Protein AF-A0A840S004-F1 (afdb_monomer)

Secondary structure (DSSP, 8-state):
-----------------------------EEEEEEEEEEEEEETTEEEEEEEEEEEEEETTEEEEEEEEEEEEETTEEEEEEE-GGG-EEEEEEEETTEEEEEEEETTHHHHHHHTT-TT--S-S--EEEEEEETTEEEEEEE-GGGBSSSSSPPPEEEETTT--EEE--

Sequence (170 aa):
MRRHFFLRHFAATITLFFSAALLHPVNAQELQTKFGCNTTRTENGEKVIYADDGEIHLNGNKIDTFRWESDQYRTLHGFDCSVDESDEPVAEVTESGTTPGWRVTLKNAAAARDRRGFDFYNHGKNCSIRLQREGDTLSIKPTCPALCGSRVNFTELSVNLKTGVCQHEE

Solvent-accessible surface area (backbone atoms only — not comparable to full-atom values): 9630 Å² total; per-residue (Å²): 134,90,78,89,85,88,82,84,84,80,86,82,84,82,83,82,82,78,80,80,75,82,78,71,79,78,78,65,57,70,43,72,44,52,39,55,36,71,51,77,48,76,56,98,88,37,65,34,36,40,39,38,41,36,38,42,29,33,54,40,48,44,73,80,40,51,37,38,41,34,39,42,39,43,93,90,50,74,37,47,23,53,50,39,70,89,42,41,66,42,45,40,66,36,80,63,81,93,41,55,30,35,40,36,31,41,79,44,30,60,61,32,17,52,76,71,67,36,75,90,52,91,58,52,57,49,43,38,36,36,38,42,40,57,91,56,35,35,39,39,48,55,51,28,16,23,48,16,57,84,35,66,48,53,74,41,33,37,31,32,57,86,76,21,51,45,47,76,60,134

Organism: NCBI:txid728004

Mean predicted aligned error: 10.3 Å

pLDDT: mean 83.85, std 17.5, range [40.12, 98.25]

Structure (mmCIF, N/CA/C/O backbone):
data_AF-A0A840S004-F1
#
_entry.id   AF-A0A840S004-F1
#
loop_
_atom_site.group_PDB
_atom_site.id
_atom_site.type_symbol
_atom_site.label_atom_id
_atom_site.label_alt_id
_atom_site.label_comp_id
_atom_site.label_asym_id
_atom_site.label_entity_id
_atom_site.label_seq_id
_atom_site.pdbx_PDB_ins_code
_atom_site.Cartn_x
_atom_site.Cartn_y
_atom_site.Cartn_z
_atom_site.occupancy
_atom_site.B_iso_or_equiv
_atom_site.auth_seq_id
_atom_site.auth_comp_id
_atom_site.auth_asym_id
_atom_site.auth_atom_id
_atom_site.pdbx_PDB_model_num
ATOM 1 N N . MET A 1 1 ? -15.451 -31.903 92.503 1.00 40.12 1 MET A N 1
ATOM 2 C CA . MET A 1 1 ? -14.320 -31.555 91.612 1.00 40.12 1 MET A CA 1
ATOM 3 C C . MET A 1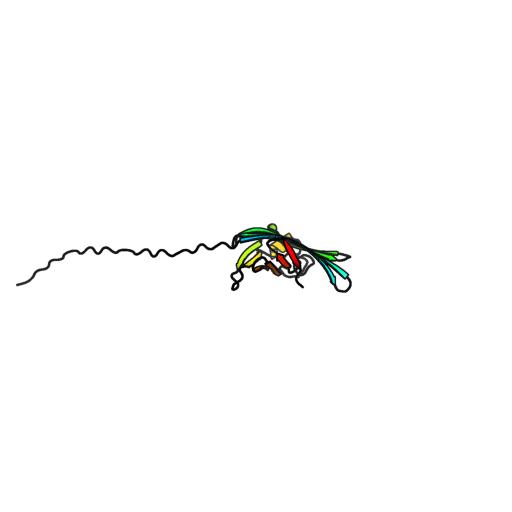 1 ? -14.799 -31.563 90.166 1.00 40.12 1 MET A C 1
ATOM 5 O O . MET A 1 1 ? -15.325 -32.587 89.771 1.00 40.12 1 MET A O 1
ATOM 9 N N . ARG A 1 2 ? -14.528 -30.471 89.421 1.00 41.81 2 ARG A N 1
ATOM 10 C CA . ARG A 1 2 ? -14.491 -30.340 87.938 1.00 41.81 2 ARG A CA 1
ATOM 11 C C . ARG A 1 2 ? -15.807 -30.544 87.167 1.00 41.81 2 ARG A C 1
ATOM 13 O O . ARG A 1 2 ? -16.525 -31.487 87.425 1.00 41.81 2 ARG A O 1
ATOM 20 N N . ARG A 1 3 ? -16.133 -29.804 86.108 1.00 41.56 3 ARG A N 1
ATOM 21 C CA . ARG A 1 3 ? -15.814 -28.471 85.549 1.00 41.56 3 ARG A CA 1
ATOM 22 C C . ARG A 1 3 ? -16.778 -28.360 84.347 1.00 41.56 3 ARG A C 1
ATOM 24 O O . ARG A 1 3 ? -17.030 -29.361 83.686 1.00 41.56 3 ARG A O 1
ATOM 31 N N . HIS A 1 4 ? -17.307 -27.166 84.099 1.00 45.78 4 HIS A N 1
ATOM 32 C CA . HIS A 1 4 ? -18.113 -26.794 82.928 1.00 45.78 4 HIS A CA 1
ATOM 33 C C . HIS A 1 4 ? -17.466 -27.182 81.590 1.00 45.78 4 HIS A C 1
ATOM 35 O O . HIS A 1 4 ? -16.243 -27.216 81.542 1.00 45.78 4 HIS A O 1
ATOM 41 N N . PHE A 1 5 ? -18.248 -27.298 80.506 1.00 41.00 5 PHE A N 1
ATOM 42 C CA . PHE A 1 5 ? -17.923 -26.618 79.238 1.00 41.00 5 PHE A CA 1
ATOM 43 C C . PHE A 1 5 ? -19.154 -26.503 78.313 1.00 41.00 5 PHE A C 1
ATOM 45 O O . PHE A 1 5 ? -19.672 -27.488 77.798 1.00 41.00 5 PHE A O 1
ATOM 52 N N . PHE A 1 6 ? -19.618 -25.263 78.135 1.00 48.97 6 PHE A N 1
ATOM 53 C CA . PHE A 1 6 ? -20.481 -24.804 77.043 1.00 48.97 6 PHE A CA 1
ATOM 54 C C . PHE A 1 6 ? -19.681 -24.806 75.735 1.00 48.97 6 PHE A C 1
ATOM 56 O O . PHE A 1 6 ? -18.538 -24.358 75.757 1.00 48.97 6 PHE A O 1
ATOM 63 N N . LEU A 1 7 ? -20.287 -25.145 74.593 1.00 44.12 7 LEU A N 1
ATOM 64 C CA . LEU A 1 7 ? -19.775 -24.702 73.290 1.00 44.12 7 LEU A CA 1
ATOM 65 C C . LEU A 1 7 ? -20.930 -24.227 72.388 1.00 44.12 7 LEU A C 1
ATOM 67 O O . LEU A 1 7 ? -21.673 -25.012 71.802 1.00 44.12 7 LEU A O 1
ATOM 71 N N . ARG A 1 8 ? -21.083 -22.899 72.322 1.00 47.09 8 ARG A N 1
ATOM 72 C CA . ARG A 1 8 ? -21.905 -22.167 71.347 1.00 47.09 8 ARG A CA 1
ATOM 73 C C . ARG A 1 8 ? -21.211 -22.224 69.984 1.00 47.09 8 ARG A C 1
ATOM 75 O O . ARG A 1 8 ? -20.052 -21.835 69.884 1.00 47.09 8 ARG A O 1
ATOM 82 N N . HIS A 1 9 ? -21.927 -22.649 68.949 1.00 40.62 9 HIS A N 1
ATOM 83 C CA . HIS A 1 9 ? -21.470 -22.546 67.565 1.00 40.62 9 HIS A CA 1
ATOM 84 C C . HIS A 1 9 ? -21.762 -21.133 67.040 1.00 40.62 9 HIS A C 1
ATOM 86 O O . HIS A 1 9 ? -22.921 -20.751 66.890 1.00 40.62 9 HIS A O 1
ATOM 92 N N . PHE A 1 10 ? -20.709 -20.355 66.791 1.00 46.81 10 PHE A N 1
ATOM 93 C CA . PHE A 1 10 ? -20.774 -19.114 66.022 1.00 46.81 10 PHE A CA 1
ATOM 94 C C . PHE A 1 10 ? -20.673 -19.464 64.533 1.00 46.81 10 PHE A C 1
ATOM 96 O O . PHE A 1 10 ? -19.636 -19.942 64.080 1.00 46.81 10 PHE A O 1
ATOM 103 N N . ALA A 1 11 ? -21.745 -19.231 63.776 1.00 47.56 11 ALA A N 1
ATOM 104 C CA . ALA A 1 11 ? -21.702 -19.235 62.320 1.00 47.56 11 ALA A CA 1
ATOM 105 C C . ALA A 1 11 ? -21.156 -17.876 61.854 1.00 47.56 11 ALA A C 1
ATOM 107 O O . ALA A 1 11 ? -21.790 -16.843 62.066 1.00 47.56 11 ALA A O 1
ATOM 108 N N . ALA A 1 12 ? -19.955 -17.875 61.278 1.00 50.09 12 ALA A N 1
ATOM 109 C CA . ALA A 1 12 ? -19.333 -16.695 60.692 1.00 50.09 12 ALA A CA 1
ATOM 110 C C . ALA A 1 12 ? -19.753 -16.574 59.220 1.00 50.09 12 ALA A C 1
ATOM 112 O O . ALA A 1 12 ? -19.394 -17.402 58.385 1.00 50.09 12 ALA A O 1
ATOM 113 N N . THR A 1 13 ? -20.532 -15.541 58.917 1.00 50.38 13 THR A N 1
ATOM 114 C CA . THR A 1 13 ? -20.954 -15.170 57.564 1.00 50.38 13 THR A CA 1
ATOM 115 C C . THR A 1 13 ? -19.791 -14.467 56.858 1.00 50.38 13 THR A C 1
ATOM 117 O O . THR A 1 13 ? -19.390 -13.377 57.262 1.00 50.38 13 THR A O 1
ATOM 120 N N . ILE A 1 14 ? -19.218 -15.095 55.828 1.00 57.19 14 ILE A N 1
ATOM 121 C CA . ILE A 1 14 ? -18.151 -14.520 54.997 1.00 57.19 14 ILE A CA 1
ATOM 122 C C . ILE A 1 14 ? -18.801 -13.722 53.862 1.00 57.19 14 ILE A C 1
ATOM 124 O O . ILE A 1 14 ? -19.401 -14.293 52.953 1.00 57.19 14 ILE A O 1
ATOM 128 N N . THR A 1 15 ? -18.686 -12.397 53.920 1.00 50.59 15 THR A N 1
ATOM 129 C CA . THR A 1 15 ? -19.146 -11.478 52.872 1.00 50.59 15 THR A CA 1
ATOM 130 C C . THR A 1 15 ? -18.055 -11.338 51.806 1.00 50.59 15 THR A C 1
ATOM 132 O O . THR A 1 15 ? -17.020 -10.718 52.042 1.00 50.59 15 THR A O 1
ATOM 135 N N . LEU A 1 16 ? -18.273 -11.933 50.631 1.00 52.84 16 LEU A N 1
ATOM 136 C CA . LEU A 1 16 ? -17.421 -11.780 49.448 1.00 52.84 16 LEU A CA 1
ATOM 137 C C . LEU A 1 16 ? -17.659 -10.402 48.809 1.00 52.84 16 LEU A C 1
ATOM 139 O O . LEU A 1 16 ? -18.699 -10.163 48.199 1.00 52.84 16 LEU A O 1
ATOM 143 N N . PHE A 1 17 ? -16.684 -9.501 48.938 1.00 48.72 17 PHE A N 1
ATOM 144 C CA . PHE A 1 17 ? -16.606 -8.279 48.138 1.00 48.72 17 PHE A CA 1
ATOM 145 C C . PHE A 1 17 ? -16.216 -8.650 46.699 1.00 48.72 17 PHE A C 1
ATOM 147 O O . PHE A 1 17 ? -15.069 -8.996 46.425 1.00 48.72 17 PHE A O 1
ATOM 154 N N . PHE A 1 18 ? -17.179 -8.589 45.777 1.00 50.94 18 PHE A N 1
ATOM 155 C CA . PHE A 1 18 ? -16.919 -8.632 44.339 1.00 50.94 18 PHE A CA 1
ATOM 156 C C . PHE A 1 18 ? -16.319 -7.287 43.907 1.00 50.94 18 PHE A C 1
ATOM 158 O O . PHE A 1 18 ? -17.028 -6.290 43.772 1.00 50.94 18 PHE A O 1
ATOM 165 N N . SER A 1 19 ? -15.004 -7.253 43.699 1.00 50.06 19 SER A N 1
ATOM 166 C CA . SER A 1 19 ? -14.330 -6.145 43.025 1.00 50.06 19 SER A CA 1
ATOM 167 C C . SER A 1 19 ? -14.767 -6.122 41.559 1.00 50.06 19 SER A C 1
ATOM 169 O O . SER A 1 19 ? -14.323 -6.944 40.759 1.00 50.06 19 SER A O 1
ATOM 171 N N . ALA A 1 20 ? -15.658 -5.195 41.209 1.00 53.78 20 ALA A N 1
ATOM 172 C CA . ALA A 1 20 ? -16.000 -4.893 39.827 1.00 53.78 20 ALA A CA 1
ATOM 173 C C . ALA A 1 20 ? -14.769 -4.283 39.138 1.00 53.78 20 ALA A C 1
ATOM 175 O O . ALA A 1 20 ? -14.480 -3.096 39.280 1.00 53.78 20 ALA A O 1
ATOM 176 N N . ALA A 1 21 ? -14.006 -5.114 38.429 1.00 54.28 21 ALA A N 1
ATOM 177 C CA . ALA A 1 21 ? -12.979 -4.640 37.519 1.00 54.28 21 ALA A CA 1
ATOM 178 C C . ALA A 1 21 ? -13.669 -3.858 36.392 1.00 54.28 21 ALA A C 1
ATOM 180 O O . ALA A 1 21 ? -14.440 -4.420 35.615 1.00 54.28 21 ALA A O 1
ATOM 181 N N . LEU A 1 22 ? -13.412 -2.551 36.335 1.00 54.00 22 LEU A N 1
ATOM 182 C CA . LEU A 1 22 ? -13.785 -1.688 35.219 1.00 54.00 22 LEU A CA 1
ATOM 183 C C . LEU A 1 22 ? -13.038 -2.172 33.967 1.00 54.00 22 LEU A C 1
ATOM 185 O O . LEU A 1 22 ? -11.885 -1.811 33.731 1.00 54.00 22 LEU A O 1
ATOM 189 N N . LEU A 1 23 ? -13.692 -3.027 33.182 1.00 48.66 23 LEU A N 1
ATOM 190 C CA . LEU A 1 23 ? -13.312 -3.309 31.803 1.00 48.66 23 LEU A CA 1
ATOM 191 C C . LEU A 1 23 ? -13.533 -2.016 31.017 1.00 48.66 23 LEU A C 1
ATOM 193 O O . LEU A 1 23 ? -14.665 -1.664 30.686 1.00 48.66 23 LEU A O 1
ATOM 197 N N . HIS A 1 24 ? -12.456 -1.274 30.773 1.00 48.75 24 HIS A N 1
ATOM 198 C CA . HIS A 1 24 ? -12.496 -0.170 29.825 1.00 48.75 24 HIS A CA 1
ATOM 199 C C . HIS A 1 24 ? -12.871 -0.753 28.456 1.00 48.75 24 HIS A C 1
ATOM 201 O O . HIS A 1 24 ? -12.272 -1.757 28.055 1.00 48.75 24 HIS A O 1
ATOM 207 N N . PRO A 1 25 ? -13.848 -0.179 27.735 1.00 47.97 25 PRO A N 1
ATOM 208 C CA . PRO A 1 25 ? -14.092 -0.583 26.364 1.00 47.97 25 PRO A CA 1
ATOM 209 C C . PRO A 1 25 ? -12.816 -0.292 25.575 1.00 47.97 25 PRO A C 1
ATOM 211 O O . PRO A 1 25 ? -12.380 0.856 25.484 1.00 47.97 25 PRO A O 1
ATOM 214 N N . VAL A 1 26 ? -12.198 -1.340 25.030 1.00 55.31 26 VAL A N 1
ATOM 215 C CA . VAL A 1 26 ? -11.229 -1.192 23.947 1.00 55.31 26 VAL A CA 1
ATOM 216 C C . VAL A 1 26 ? -12.007 -0.528 22.819 1.00 55.31 26 VAL A C 1
ATOM 218 O O . VAL A 1 26 ? -12.826 -1.175 22.169 1.00 55.31 26 VAL A O 1
ATOM 221 N N . ASN A 1 27 ? -11.828 0.783 22.642 1.00 55.34 27 ASN A N 1
ATOM 222 C CA . ASN A 1 27 ? -12.260 1.451 21.424 1.00 55.34 27 ASN A CA 1
ATOM 223 C C . ASN A 1 27 ? -11.473 0.781 20.303 1.00 55.34 27 ASN A C 1
ATOM 225 O O . ASN A 1 27 ? -10.271 1.009 20.167 1.00 55.34 27 ASN A O 1
ATOM 229 N N . ALA A 1 28 ? -12.128 -0.124 19.579 1.00 62.91 28 ALA A N 1
ATOM 230 C CA . ALA A 1 28 ? -11.523 -0.785 18.445 1.00 62.91 28 ALA A CA 1
ATOM 231 C C . ALA A 1 28 ? -11.123 0.308 17.457 1.00 62.91 28 ALA A C 1
ATOM 233 O O . ALA A 1 28 ? -11.955 1.080 16.983 1.00 62.91 28 ALA A O 1
ATOM 234 N N . GLN A 1 29 ? -9.820 0.434 17.234 1.00 83.88 29 GLN A N 1
ATOM 235 C CA . GLN A 1 29 ? -9.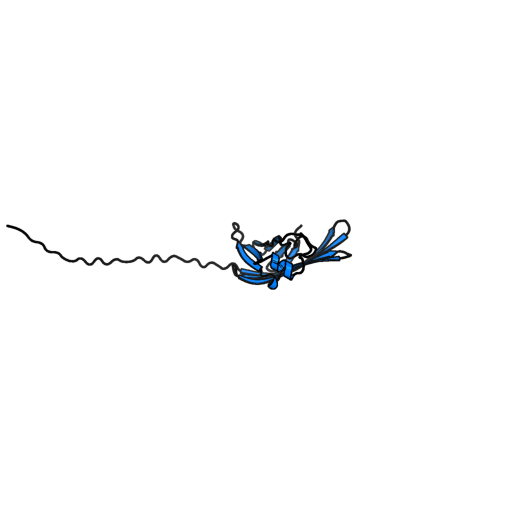283 1.424 16.326 1.00 83.88 29 GLN A CA 1
ATOM 236 C C . GLN A 1 29 ? -9.795 1.104 14.918 1.00 83.88 29 GLN A C 1
ATOM 238 O O . GLN A 1 29 ? -9.516 0.027 14.395 1.00 83.88 29 GLN A O 1
ATOM 243 N N . GLU A 1 30 ? -10.543 2.020 14.311 1.00 92.12 30 GLU A N 1
ATOM 244 C CA . GLU A 1 30 ? -11.104 1.842 12.969 1.00 92.12 30 GLU A CA 1
ATOM 245 C C . GLU A 1 30 ? -10.312 2.651 11.936 1.00 92.12 30 GLU A C 1
ATOM 247 O O . GLU A 1 30 ? -9.930 3.800 12.186 1.00 92.12 30 GLU A O 1
ATOM 252 N N . LEU A 1 31 ? -10.062 2.072 10.764 1.00 94.50 31 LEU A N 1
ATOM 253 C CA . LEU A 1 31 ? -9.561 2.758 9.577 1.00 94.50 31 LEU A CA 1
ATOM 254 C C . LEU A 1 31 ? -10.460 2.481 8.401 1.00 94.50 31 LEU A C 1
ATOM 256 O O . LEU A 1 31 ? -10.617 1.338 8.012 1.00 94.50 31 LEU A O 1
ATOM 260 N N . GLN A 1 32 ? -10.965 3.553 7.807 1.00 95.38 32 GLN A N 1
ATOM 261 C CA . GLN A 1 32 ? -11.668 3.507 6.547 1.00 95.38 32 GLN A CA 1
ATOM 262 C C . GLN A 1 32 ? -11.063 4.563 5.627 1.00 95.38 32 GLN A C 1
ATOM 264 O O . GLN A 1 32 ? -11.051 5.746 5.970 1.00 95.38 32 GLN A O 1
ATOM 269 N N . THR A 1 33 ? -10.510 4.154 4.489 1.00 95.94 33 THR A N 1
ATOM 270 C CA . THR A 1 33 ? -10.019 5.097 3.486 1.00 95.94 33 THR A CA 1
ATOM 271 C C . THR A 1 33 ? -10.050 4.503 2.090 1.00 95.94 33 THR A C 1
ATOM 273 O O . THR A 1 33 ? -9.843 3.305 1.902 1.00 95.94 33 THR A O 1
ATOM 276 N N . LYS A 1 34 ? -10.279 5.381 1.118 1.00 97.38 34 LYS A N 1
ATOM 277 C CA . LYS A 1 34 ? -10.080 5.134 -0.300 1.00 97.38 34 LYS A CA 1
ATOM 278 C C . LYS A 1 34 ? -9.231 6.270 -0.850 1.00 97.38 34 LYS A C 1
ATOM 280 O O . LYS A 1 34 ? -9.513 7.432 -0.553 1.00 97.38 34 LYS A O 1
ATOM 285 N N . PHE A 1 35 ? -8.208 5.936 -1.620 1.00 96.50 35 PHE A N 1
ATOM 286 C CA . PHE A 1 35 ? -7.257 6.902 -2.149 1.00 96.50 35 PHE A CA 1
ATOM 287 C C . PHE A 1 35 ? -6.891 6.583 -3.590 1.00 96.50 35 PHE A C 1
ATOM 289 O O . PHE A 1 35 ? -6.996 5.439 -4.027 1.00 96.50 35 PHE A O 1
ATOM 296 N N . GLY A 1 36 ? -6.479 7.629 -4.296 1.00 94.56 36 GLY A N 1
ATOM 297 C CA . GLY A 1 36 ? -6.000 7.571 -5.666 1.00 94.56 36 GLY A CA 1
ATOM 298 C C . GLY A 1 36 ? -5.133 8.792 -5.937 1.00 94.56 36 GLY A C 1
ATOM 299 O O . GLY A 1 36 ? -5.598 9.927 -5.795 1.00 94.56 36 GLY A O 1
ATOM 300 N N . CYS A 1 37 ? -3.869 8.592 -6.288 1.00 93.94 37 CYS A N 1
ATOM 301 C CA . CYS A 1 37 ? -2.983 9.675 -6.697 1.00 93.94 37 CYS A CA 1
ATOM 302 C C . CYS A 1 37 ? -2.012 9.213 -7.765 1.00 93.94 37 CYS A C 1
ATOM 304 O O . CYS A 1 37 ? -1.599 8.060 -7.836 1.00 93.94 37 CYS A O 1
ATOM 306 N N . ASN A 1 38 ? -1.601 10.170 -8.584 1.00 94.56 38 ASN A N 1
ATOM 307 C CA . ASN A 1 38 ? -0.477 9.996 -9.472 1.00 94.56 38 ASN A CA 1
ATOM 308 C C . ASN A 1 38 ? 0.486 11.168 -9.327 1.00 94.56 38 ASN A C 1
ATOM 310 O O . ASN A 1 38 ? 0.099 12.285 -8.981 1.00 94.56 38 ASN A O 1
ATOM 314 N N . THR A 1 39 ? 1.754 10.902 -9.604 1.00 94.50 39 THR A N 1
ATOM 315 C CA . THR A 1 39 ? 2.758 11.941 -9.775 1.00 94.50 39 THR A CA 1
ATOM 316 C C . THR A 1 39 ? 3.651 11.594 -10.948 1.00 94.50 39 THR A C 1
ATOM 318 O O . THR A 1 39 ? 3.837 10.434 -11.308 1.00 94.50 39 THR A O 1
ATOM 321 N N . THR A 1 40 ? 4.200 12.619 -11.582 1.00 94.06 40 THR A N 1
ATOM 322 C CA . THR A 1 40 ? 5.172 12.466 -12.658 1.00 94.06 40 THR A CA 1
ATOM 323 C C . THR A 1 40 ? 6.496 13.041 -12.189 1.00 94.06 40 THR A C 1
ATOM 325 O O . THR A 1 40 ? 6.554 14.199 -11.780 1.00 94.06 40 THR A O 1
ATOM 328 N N . ARG A 1 41 ? 7.566 12.256 -12.303 1.00 91.38 41 ARG A N 1
ATOM 329 C CA . ARG A 1 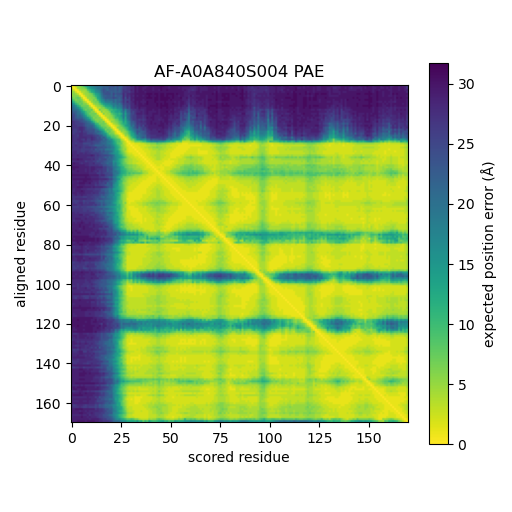41 ? 8.936 12.649 -11.963 1.00 91.38 41 ARG A CA 1
ATOM 330 C C . ARG A 1 41 ? 9.858 12.429 -13.162 1.00 91.38 41 ARG A C 1
ATOM 332 O O . ARG A 1 41 ? 9.535 11.668 -14.072 1.00 91.38 41 ARG A O 1
ATOM 339 N N . THR A 1 42 ? 11.006 13.098 -13.166 1.00 91.81 42 THR A N 1
ATOM 340 C CA . THR A 1 42 ? 12.087 12.809 -14.115 1.00 91.81 42 THR A CA 1
ATOM 341 C C . THR A 1 42 ? 13.198 12.089 -13.369 1.00 91.81 42 THR A C 1
ATOM 343 O O . THR A 1 42 ? 13.820 12.675 -12.488 1.00 91.81 42 THR A O 1
ATOM 346 N N . GLU A 1 43 ? 13.473 10.841 -13.733 1.00 89.50 43 GLU A N 1
ATOM 347 C CA . GLU A 1 43 ? 14.507 10.011 -13.112 1.00 89.50 43 GLU A CA 1
ATOM 348 C C . GLU A 1 43 ? 15.488 9.536 -14.170 1.00 89.50 43 GLU A C 1
ATOM 350 O O . GLU A 1 43 ? 15.089 8.935 -15.166 1.00 89.50 43 GLU A O 1
ATOM 355 N N . ASN A 1 44 ? 16.780 9.799 -13.968 1.00 88.75 44 ASN A N 1
ATOM 356 C CA . ASN A 1 44 ? 17.833 9.448 -14.928 1.00 88.75 44 ASN A CA 1
ATOM 357 C C . ASN A 1 44 ? 17.547 9.955 -16.359 1.00 88.75 44 ASN A C 1
ATOM 359 O O . ASN A 1 44 ? 17.897 9.305 -17.340 1.00 88.75 44 ASN A O 1
ATOM 363 N N . GLY A 1 45 ? 16.895 11.117 -16.477 1.00 90.31 45 GLY A N 1
ATOM 364 C CA . GLY A 1 45 ? 16.513 11.712 -17.761 1.00 90.31 45 GLY A CA 1
ATOM 365 C C . GLY A 1 45 ? 15.249 11.123 -18.399 1.00 90.31 45 GLY A C 1
ATOM 366 O O . GLY A 1 45 ? 14.866 11.567 -19.478 1.00 90.31 45 GLY A O 1
ATOM 367 N N . GLU A 1 46 ? 14.580 10.170 -17.748 1.00 90.19 46 GLU A N 1
ATOM 368 C CA . GLU A 1 46 ? 13.326 9.577 -18.212 1.00 90.19 46 GLU A CA 1
ATOM 369 C C . GLU A 1 46 ? 12.128 10.096 -17.409 1.00 90.19 46 GLU A C 1
ATOM 371 O O . GLU A 1 46 ? 12.201 10.252 -16.191 1.00 90.19 46 GLU A O 1
ATOM 376 N N . LYS A 1 47 ? 10.997 10.325 -18.085 1.00 93.19 47 LYS A N 1
ATOM 377 C CA . LYS A 1 47 ? 9.716 10.596 -17.429 1.00 93.19 47 LYS A CA 1
ATOM 378 C C . LYS A 1 47 ? 9.174 9.309 -16.798 1.00 93.19 47 LYS A C 1
ATOM 380 O O . LYS A 1 47 ? 8.914 8.338 -17.504 1.00 93.19 47 LYS A O 1
ATOM 385 N N . VAL A 1 48 ? 8.951 9.340 -15.492 1.00 92.50 48 VAL A N 1
ATOM 386 C CA . VAL A 1 48 ? 8.384 8.249 -14.698 1.00 92.50 48 VAL A CA 1
ATOM 387 C C . VAL A 1 48 ? 7.054 8.706 -14.126 1.00 92.50 48 VAL A C 1
ATOM 389 O O . VAL A 1 48 ? 6.972 9.782 -13.536 1.00 92.50 48 VAL A O 1
ATOM 392 N N . ILE A 1 49 ? 6.010 7.906 -14.305 1.00 93.19 49 ILE A N 1
ATOM 393 C CA . ILE A 1 49 ? 4.697 8.154 -13.712 1.00 93.19 49 ILE A CA 1
ATOM 394 C C . ILE A 1 49 ? 4.495 7.127 -12.608 1.00 93.19 49 ILE A C 1
ATOM 396 O O . ILE A 1 49 ? 4.558 5.931 -12.869 1.00 93.19 49 ILE A O 1
ATOM 400 N N . TYR A 1 50 ? 4.241 7.603 -11.399 1.00 93.50 50 TYR A N 1
ATOM 401 C CA . TYR A 1 50 ? 3.788 6.787 -10.282 1.00 93.50 50 TYR A CA 1
ATOM 402 C C . TYR A 1 50 ? 2.279 6.935 -10.173 1.00 93.50 50 TYR A C 1
ATOM 404 O O . TYR A 1 50 ? 1.786 8.063 -10.237 1.00 93.50 50 TYR A O 1
ATOM 412 N N . ALA A 1 51 ? 1.559 5.830 -10.034 1.00 94.50 51 ALA A N 1
ATOM 413 C CA . ALA A 1 51 ? 0.118 5.820 -9.828 1.00 94.50 51 ALA A CA 1
ATOM 414 C C . ALA A 1 51 ? -0.221 4.815 -8.729 1.00 94.50 51 ALA A C 1
ATOM 416 O O . ALA A 1 51 ? 0.233 3.675 -8.771 1.00 94.50 51 ALA A O 1
ATOM 417 N N . ASP A 1 52 ? -0.990 5.254 -7.743 1.00 95.75 52 ASP A N 1
ATOM 418 C CA . ASP A 1 52 ? -1.377 4.440 -6.603 1.00 95.75 52 ASP A CA 1
ATOM 419 C C . ASP A 1 52 ? -2.864 4.625 -6.323 1.00 95.75 52 ASP A C 1
ATOM 421 O O . ASP A 1 52 ? -3.320 5.752 -6.119 1.00 95.75 52 ASP A O 1
ATOM 425 N N . ASP A 1 53 ? -3.589 3.512 -6.259 1.00 96.56 53 ASP A N 1
ATOM 426 C CA . ASP A 1 53 ? -5.016 3.454 -5.953 1.00 96.56 53 ASP A CA 1
ATOM 427 C C . ASP A 1 53 ? -5.267 2.375 -4.898 1.00 96.56 53 ASP A C 1
ATOM 429 O O . ASP A 1 53 ? -4.757 1.257 -4.993 1.00 96.56 53 ASP A O 1
ATOM 433 N N . GLY A 1 54 ? -6.063 2.679 -3.875 1.00 96.81 54 GLY A N 1
ATOM 434 C CA . GLY A 1 54 ? -6.312 1.721 -2.804 1.00 96.81 54 GLY A CA 1
ATOM 435 C C . GLY A 1 54 ? -7.580 1.958 -1.999 1.00 96.81 54 GLY A C 1
ATOM 436 O O . GLY A 1 54 ? -8.138 3.054 -1.955 1.00 96.81 54 GLY A O 1
ATOM 437 N N . GLU A 1 55 ? -8.027 0.891 -1.344 1.00 98.19 55 GLU A N 1
ATOM 438 C CA . GLU A 1 55 ? -9.169 0.839 -0.438 1.00 98.19 55 GLU A CA 1
ATOM 439 C C . GLU A 1 55 ? -8.791 -0.006 0.785 1.00 98.19 55 GLU A C 1
ATOM 441 O O . GLU A 1 55 ? -8.440 -1.182 0.670 1.00 98.19 55 GLU A O 1
ATOM 446 N N . ILE A 1 56 ? -8.818 0.612 1.967 1.00 97.69 56 ILE A N 1
ATOM 447 C CA . ILE A 1 56 ? -8.372 0.001 3.223 1.00 97.69 56 ILE A CA 1
ATOM 448 C C . ILE A 1 56 ? -9.445 0.212 4.285 1.00 97.69 56 ILE A C 1
ATOM 450 O O . ILE A 1 56 ? -9.659 1.340 4.740 1.00 97.69 56 ILE A O 1
ATOM 454 N N . HIS A 1 57 ? -10.066 -0.887 4.712 1.00 97.38 57 HIS A N 1
ATOM 455 C CA . HIS A 1 57 ? -11.055 -0.949 5.784 1.00 97.38 57 HIS A CA 1
ATOM 456 C C . HIS A 1 57 ? -10.589 -1.928 6.879 1.00 97.38 57 HIS A C 1
ATOM 458 O O . HIS A 1 57 ? -10.521 -3.140 6.656 1.00 97.38 57 HIS A O 1
ATOM 464 N N . LEU A 1 58 ? -10.263 -1.404 8.063 1.00 96.06 58 LEU A N 1
ATOM 465 C CA . LEU A 1 58 ? -9.788 -2.148 9.232 1.00 96.06 58 LEU A CA 1
ATOM 466 C C . LEU A 1 58 ? -10.631 -1.812 10.464 1.00 96.06 58 LEU A C 1
ATOM 468 O O . LEU A 1 58 ? -10.871 -0.640 10.750 1.00 96.06 58 LEU A O 1
ATOM 472 N N . ASN A 1 59 ? -10.980 -2.827 11.250 1.00 94.44 59 ASN A N 1
ATOM 473 C CA . ASN A 1 59 ? -11.633 -2.679 12.548 1.00 94.44 59 ASN A CA 1
ATOM 474 C C . ASN A 1 59 ? -10.842 -3.454 13.611 1.00 94.44 59 ASN A C 1
ATOM 476 O O . ASN A 1 59 ? -10.918 -4.682 13.717 1.00 94.44 59 ASN A O 1
ATOM 480 N N . GLY A 1 60 ? -10.004 -2.737 14.363 1.00 92.56 60 GLY A N 1
ATOM 481 C CA . GLY A 1 60 ? -8.972 -3.339 15.198 1.00 92.56 60 GLY A CA 1
ATOM 482 C C . GLY A 1 60 ? -8.022 -4.189 14.350 1.00 92.56 60 GLY A C 1
ATOM 483 O O . GLY A 1 60 ? -7.415 -3.691 13.405 1.00 92.56 60 GLY A O 1
ATOM 484 N N . ASN A 1 61 ? -7.919 -5.479 14.675 1.00 94.69 61 ASN A N 1
ATOM 485 C CA . ASN A 1 61 ? -7.104 -6.456 13.937 1.00 94.69 61 ASN A CA 1
ATOM 486 C C . ASN A 1 61 ? -7.859 -7.112 12.766 1.00 94.69 61 ASN A C 1
ATOM 488 O O . ASN A 1 61 ? -7.302 -7.943 12.050 1.00 94.69 61 ASN A O 1
ATOM 492 N N . LYS A 1 62 ? -9.149 -6.806 12.591 1.00 95.88 62 LYS A N 1
ATOM 493 C CA . LYS A 1 62 ? -9.956 -7.374 11.515 1.00 95.88 62 LYS A CA 1
ATOM 494 C C . LYS A 1 62 ? -9.753 -6.556 10.243 1.00 95.88 62 LYS A C 1
ATOM 496 O O . LYS A 1 62 ? -9.907 -5.338 10.266 1.00 95.88 62 LYS A O 1
ATOM 501 N N . ILE A 1 63 ? -9.459 -7.242 9.143 1.00 97.06 63 ILE A N 1
ATOM 502 C CA . ILE A 1 63 ? -9.493 -6.665 7.800 1.00 97.06 63 ILE A CA 1
ATOM 503 C C . ILE A 1 63 ? -10.891 -6.885 7.226 1.00 97.06 63 ILE A C 1
ATOM 505 O O . ILE A 1 63 ? -11.309 -8.031 7.060 1.00 97.06 63 ILE A O 1
ATOM 509 N N . ASP A 1 64 ? -11.608 -5.800 6.945 1.00 97.38 64 ASP A N 1
ATOM 510 C CA . ASP A 1 64 ? -12.874 -5.845 6.206 1.00 97.38 64 ASP A CA 1
ATOM 511 C C . ASP A 1 64 ? -12.631 -5.715 4.694 1.00 97.38 64 ASP A C 1
ATOM 513 O O . ASP A 1 64 ? -13.303 -6.365 3.896 1.00 97.38 64 ASP A O 1
ATOM 517 N N . THR A 1 65 ? -11.653 -4.900 4.288 1.00 98.25 65 THR A N 1
ATOM 518 C CA . THR A 1 65 ? -11.197 -4.745 2.895 1.00 98.25 65 THR A CA 1
ATOM 519 C C . THR A 1 65 ? -9.743 -4.294 2.903 1.00 98.25 65 THR A C 1
ATOM 521 O O . THR A 1 65 ? -9.367 -3.442 3.713 1.00 98.25 65 THR A O 1
ATOM 524 N N . PHE A 1 66 ? -8.915 -4.847 2.023 1.00 97.94 66 PHE A N 1
ATOM 525 C CA . PHE A 1 66 ? -7.545 -4.375 1.854 1.00 97.94 66 PHE A CA 1
ATOM 526 C C . PHE A 1 66 ? -7.092 -4.591 0.423 1.00 97.94 66 PHE A C 1
ATOM 528 O O . PHE A 1 66 ? -6.730 -5.703 0.051 1.00 97.94 66 PHE A O 1
ATOM 535 N N . ARG A 1 67 ? -7.108 -3.516 -0.363 1.00 97.94 67 ARG A N 1
ATOM 536 C CA . ARG A 1 67 ? -6.715 -3.519 -1.769 1.00 97.94 67 ARG A CA 1
ATOM 537 C C . ARG A 1 67 ? -5.828 -2.322 -2.050 1.00 97.94 67 ARG A C 1
ATOM 539 O O . ARG A 1 67 ? -6.174 -1.208 -1.665 1.00 97.94 67 ARG A O 1
ATOM 546 N N . TRP A 1 68 ? -4.707 -2.539 -2.717 1.00 97.25 68 TRP A N 1
ATOM 547 C CA . TRP A 1 68 ? -3.831 -1.462 -3.162 1.00 97.25 68 TRP A CA 1
ATOM 548 C C . TRP A 1 68 ? -3.056 -1.893 -4.402 1.00 97.25 68 TRP A C 1
ATOM 550 O O . TRP A 1 68 ? -2.405 -2.937 -4.407 1.00 97.25 68 TRP A O 1
ATOM 560 N N . GLU A 1 69 ? -3.134 -1.069 -5.437 1.00 95.06 69 GLU A N 1
ATOM 561 C CA . GLU A 1 69 ? -2.391 -1.182 -6.685 1.00 95.06 69 GLU A CA 1
ATOM 562 C C . GLU A 1 69 ? -1.394 -0.017 -6.759 1.00 95.06 69 GLU A C 1
ATOM 564 O O . GLU A 1 69 ? -1.740 1.128 -6.464 1.00 95.06 69 GLU A O 1
ATOM 569 N N . SER A 1 70 ? -0.138 -0.325 -7.087 1.00 94.44 70 SER A N 1
ATOM 570 C CA . SER A 1 70 ? 0.968 0.630 -7.155 1.00 94.44 70 SER A CA 1
ATOM 571 C C . SER A 1 70 ? 1.762 0.407 -8.432 1.00 94.44 70 SER A C 1
ATOM 573 O O . SER A 1 70 ? 2.573 -0.522 -8.533 1.00 94.44 70 SER A O 1
ATOM 575 N N . ASP A 1 71 ? 1.577 1.306 -9.386 1.00 92.25 71 ASP A N 1
ATOM 576 C CA . ASP A 1 71 ? 2.187 1.246 -10.701 1.00 92.25 71 ASP A CA 1
ATOM 577 C C . ASP A 1 71 ? 3.290 2.289 -10.872 1.00 92.25 71 ASP A C 1
ATOM 579 O O . ASP A 1 71 ? 3.208 3.434 -10.419 1.00 92.25 71 ASP A O 1
ATOM 583 N N . GLN A 1 72 ? 4.319 1.895 -11.613 1.00 91.81 72 GLN A N 1
ATOM 584 C CA . GLN A 1 72 ? 5.379 2.758 -12.103 1.00 91.81 72 GLN A CA 1
ATOM 585 C C . GLN A 1 72 ? 5.484 2.605 -13.622 1.00 91.81 72 GLN A C 1
ATOM 587 O O . GLN A 1 72 ? 5.973 1.594 -14.127 1.00 91.81 72 GLN A O 1
ATOM 592 N N . TYR A 1 73 ? 5.067 3.630 -14.359 1.00 90.56 73 TYR A N 1
ATOM 593 C CA . TYR A 1 73 ? 5.148 3.669 -15.815 1.00 90.56 73 TYR A CA 1
ATOM 594 C C . TYR A 1 73 ? 6.377 4.443 -16.278 1.00 90.56 73 TYR A C 1
ATOM 596 O O . TYR A 1 73 ? 6.624 5.581 -15.871 1.00 90.56 73 TYR A O 1
ATOM 604 N N . ARG A 1 74 ? 7.123 3.820 -17.182 1.00 88.62 74 ARG A N 1
ATOM 605 C CA . ARG A 1 74 ? 8.243 4.378 -17.938 1.00 88.62 74 ARG A CA 1
ATOM 606 C C . ARG A 1 74 ? 7.916 4.316 -19.424 1.00 88.62 74 ARG A C 1
ATOM 608 O O . ARG A 1 74 ? 6.948 3.684 -19.841 1.00 88.62 74 ARG A O 1
ATOM 615 N N . THR A 1 75 ? 8.720 4.976 -20.250 1.00 81.38 75 THR A N 1
ATOM 616 C CA . THR A 1 75 ? 8.424 5.141 -21.684 1.00 81.38 75 THR A CA 1
ATOM 617 C C . THR A 1 75 ? 8.304 3.799 -22.408 1.00 81.38 75 THR A C 1
ATOM 619 O O . THR A 1 75 ? 7.534 3.671 -23.354 1.00 81.38 75 THR A O 1
ATOM 622 N N . LEU A 1 76 ? 9.072 2.797 -21.970 1.00 75.38 76 LEU A N 1
ATOM 623 C CA . LEU A 1 76 ? 9.187 1.503 -22.648 1.00 75.38 76 LEU A CA 1
ATOM 624 C C . LEU A 1 76 ? 8.640 0.320 -21.838 1.00 75.38 76 LEU A C 1
ATOM 626 O O . LEU A 1 76 ? 8.691 -0.806 -22.325 1.00 75.38 76 LEU A O 1
ATOM 630 N N . HIS A 1 77 ? 8.168 0.538 -20.609 1.00 78.44 77 HIS A N 1
ATOM 631 C CA . HIS A 1 77 ? 7.705 -0.533 -19.725 1.00 78.44 77 HIS A CA 1
ATOM 632 C C . HIS A 1 77 ? 6.894 0.017 -18.546 1.00 78.44 77 HIS A C 1
ATOM 634 O O . HIS A 1 77 ? 7.092 1.152 -1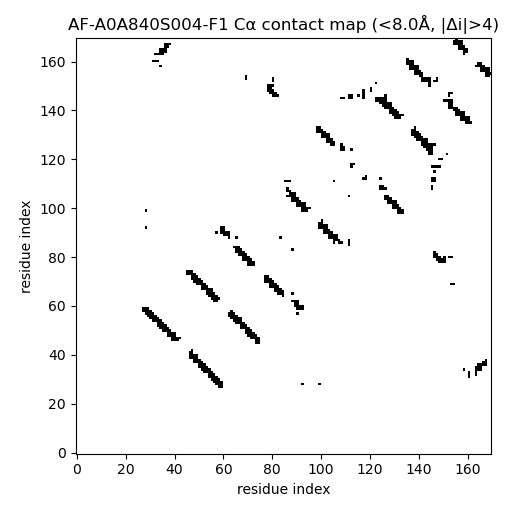8.117 1.00 78.44 77 HIS A O 1
ATOM 640 N N . GLY A 1 78 ? 5.997 -0.807 -18.011 1.00 75.19 78 GLY A N 1
ATOM 641 C CA . GLY A 1 78 ? 5.323 -0.580 -16.737 1.00 75.19 78 GLY A CA 1
ATOM 642 C C . GLY A 1 78 ? 5.787 -1.616 -15.724 1.00 75.19 78 GLY A C 1
ATOM 643 O O . GLY A 1 78 ? 6.171 -2.725 -16.100 1.00 75.19 78 GLY A O 1
ATOM 644 N N . PHE A 1 79 ? 5.777 -1.243 -14.456 1.00 80.38 79 PHE A N 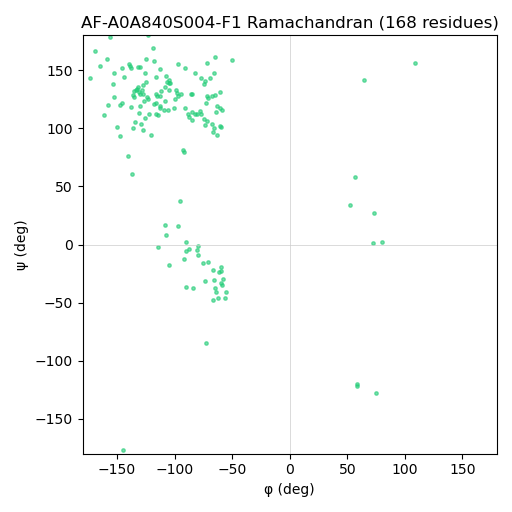1
ATOM 645 C CA . PHE A 1 79 ? 6.062 -2.143 -13.356 1.00 80.38 79 PHE A CA 1
ATOM 646 C C . PHE A 1 79 ? 4.989 -1.985 -12.285 1.00 80.38 79 PHE A C 1
ATOM 648 O O . PHE A 1 79 ? 4.681 -0.856 -11.911 1.00 80.38 79 PHE A O 1
ATOM 655 N N . ASP A 1 80 ? 4.491 -3.092 -11.752 1.00 85.56 80 ASP A N 1
ATOM 656 C CA . ASP A 1 80 ? 3.371 -3.108 -10.819 1.00 85.56 80 ASP A CA 1
ATOM 657 C C . ASP A 1 80 ? 3.713 -3.838 -9.512 1.00 85.56 80 ASP A C 1
ATOM 659 O O . ASP A 1 80 ? 4.513 -4.782 -9.449 1.00 85.56 80 ASP A O 1
ATOM 663 N N . CYS A 1 81 ? 3.103 -3.355 -8.438 1.00 93.00 81 CYS A N 1
ATOM 664 C CA . CYS A 1 81 ? 2.897 -4.094 -7.206 1.00 93.00 81 CYS A CA 1
ATOM 665 C C . CYS A 1 81 ? 1.403 -4.059 -6.902 1.00 93.00 81 CYS A C 1
ATOM 667 O O . CYS A 1 81 ? 0.764 -3.018 -7.058 1.00 93.00 81 CYS A O 1
ATOM 669 N N . SER A 1 82 ? 0.844 -5.165 -6.427 1.00 94.50 82 SER A N 1
ATOM 670 C CA . SER A 1 82 ? -0.556 -5.196 -6.007 1.00 94.50 82 SER A CA 1
ATOM 671 C C . SER A 1 82 ? -0.744 -6.088 -4.795 1.00 94.50 82 SER A C 1
ATOM 673 O O . SER A 1 82 ? -0.060 -7.096 -4.634 1.00 94.50 82 SER A O 1
ATOM 675 N N . VAL A 1 83 ? -1.654 -5.687 -3.916 1.00 96.25 83 VAL A N 1
ATOM 676 C CA . VAL A 1 83 ? -2.077 -6.470 -2.758 1.00 96.25 83 VAL A CA 1
ATOM 677 C C . VAL A 1 83 ? -3.591 -6.453 -2.678 1.00 96.25 83 VAL A C 1
ATOM 679 O O . VAL A 1 83 ? -4.207 -5.395 -2.789 1.00 96.25 83 VAL A O 1
ATOM 682 N N . ASP A 1 84 ? -4.184 -7.624 -2.481 1.00 97.19 84 ASP A N 1
ATOM 683 C CA . ASP A 1 84 ? -5.616 -7.786 -2.245 1.00 97.19 84 ASP A CA 1
ATOM 684 C C . ASP A 1 84 ? -5.898 -8.941 -1.269 1.00 97.19 84 ASP A C 1
ATOM 686 O O . ASP A 1 84 ? -4.991 -9.571 -0.714 1.00 97.19 84 ASP A O 1
ATOM 690 N N . GLU A 1 85 ? -7.175 -9.236 -1.030 1.00 96.75 85 GLU A N 1
ATOM 691 C CA . GLU A 1 85 ? -7.592 -10.267 -0.082 1.00 96.75 85 GLU A CA 1
ATOM 692 C C . GLU A 1 85 ? -7.095 -11.678 -0.447 1.00 96.75 85 GLU A C 1
ATOM 694 O O . GLU A 1 85 ? -6.946 -12.525 0.439 1.00 96.75 85 GLU A O 1
ATOM 699 N N . SER A 1 86 ? -6.793 -11.948 -1.722 1.00 96.50 86 SER A N 1
ATOM 700 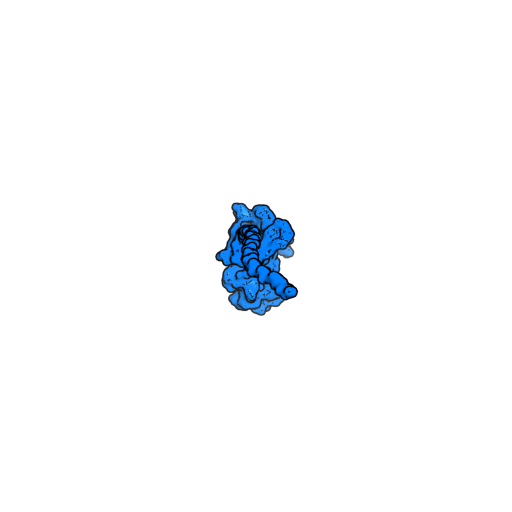C CA . SER A 1 86 ? -6.259 -13.240 -2.166 1.00 96.50 86 SER A CA 1
ATOM 701 C C . SER A 1 86 ? -4.813 -13.483 -1.716 1.00 96.50 86 SER A C 1
ATOM 703 O O . SER A 1 86 ? -4.352 -14.630 -1.706 1.00 96.50 86 SER A O 1
ATOM 705 N N . ASP A 1 87 ? -4.098 -12.444 -1.271 1.00 96.25 87 ASP A N 1
ATOM 706 C CA . ASP A 1 87 ? -2.760 -12.562 -0.679 1.00 96.25 87 ASP A CA 1
ATOM 707 C C . ASP A 1 87 ? -2.801 -12.981 0.799 1.00 96.25 87 ASP A C 1
ATOM 709 O O . ASP A 1 87 ? -1.761 -13.281 1.389 1.00 96.25 87 ASP A O 1
ATOM 713 N N . GLU A 1 88 ? -4.003 -13.084 1.374 1.00 97.38 88 GLU A N 1
ATOM 714 C CA . GLU A 1 88 ? -4.257 -13.394 2.784 1.00 97.38 88 GLU A CA 1
ATOM 715 C C . GLU A 1 88 ? -3.570 -12.402 3.750 1.00 97.38 88 GLU A C 1
ATOM 717 O O . GLU A 1 88 ? -2.757 -12.816 4.594 1.00 97.38 88 GLU A O 1
ATOM 722 N N . PRO A 1 89 ? -3.863 -11.088 3.645 1.00 97.81 89 PRO A N 1
ATOM 723 C CA . PRO A 1 89 ? -3.319 -10.104 4.566 1.00 97.81 89 PRO A CA 1
ATOM 724 C C . PRO A 1 89 ? -3.842 -10.321 5.994 1.00 97.81 89 PRO A C 1
ATOM 726 O O . PRO A 1 89 ? -4.971 -10.757 6.220 1.00 97.81 89 PRO A O 1
ATOM 729 N N . VAL A 1 90 ? -3.004 -9.997 6.976 1.00 97.88 90 VAL A N 1
ATOM 730 C CA . VAL A 1 90 ? -3.306 -10.055 8.410 1.00 97.88 90 VAL A CA 1
ATOM 731 C C . VAL A 1 90 ? -2.917 -8.724 9.033 1.00 97.88 90 VAL A C 1
ATOM 733 O O . VAL A 1 90 ? -1.797 -8.258 8.824 1.00 97.88 90 VAL A O 1
ATOM 736 N N . ALA A 1 91 ? -3.827 -8.122 9.797 1.00 97.06 91 ALA A N 1
ATOM 737 C CA . ALA A 1 91 ? -3.601 -6.848 10.464 1.00 97.06 91 ALA A CA 1
ATOM 738 C C . ALA A 1 91 ? -3.369 -7.032 11.966 1.00 97.06 91 ALA A C 1
ATOM 740 O O . ALA A 1 91 ? -4.068 -7.782 12.645 1.00 97.06 91 ALA A O 1
ATOM 741 N N . GLU A 1 92 ? -2.415 -6.275 12.488 1.00 95.38 92 GLU A N 1
ATOM 742 C CA . GLU A 1 92 ? -2.150 -6.129 13.913 1.00 95.38 92 GLU A CA 1
ATOM 743 C C . GLU A 1 92 ? -2.225 -4.646 14.267 1.00 95.38 92 GLU A C 1
ATOM 745 O O . GLU A 1 92 ? -1.552 -3.824 13.639 1.00 95.38 92 GLU A O 1
ATOM 750 N N . VAL A 1 93 ? -3.028 -4.289 15.269 1.00 93.06 93 VAL A N 1
ATOM 751 C CA . VAL A 1 93 ? -3.005 -2.950 15.864 1.00 93.06 93 VAL A CA 1
ATOM 752 C C . VAL A 1 93 ? -1.655 -2.748 16.541 1.00 93.06 93 VAL A C 1
ATOM 754 O O . VAL A 1 93 ? -1.208 -3.565 17.345 1.00 93.06 93 VAL A O 1
ATOM 757 N N . THR A 1 94 ? -0.999 -1.642 16.209 1.00 89.56 94 THR A N 1
ATOM 758 C CA . THR A 1 94 ? 0.277 -1.249 16.797 1.00 89.56 94 THR A CA 1
ATOM 759 C C . THR A 1 94 ? 0.087 0.002 17.637 1.00 89.56 94 THR A C 1
ATOM 761 O O . THR A 1 94 ? -0.240 1.065 17.108 1.00 89.56 94 THR A O 1
ATOM 764 N N . GLU A 1 95 ? 0.376 -0.102 18.928 1.00 72.19 95 GLU A N 1
ATOM 765 C CA . GLU A 1 95 ? 0.482 1.044 19.830 1.00 72.19 95 GLU A CA 1
ATOM 766 C C . GLU A 1 95 ? 1.943 1.513 19.851 1.00 72.19 95 GLU A C 1
ATOM 768 O O . GLU A 1 95 ? 2.734 1.152 20.721 1.00 72.19 95 GLU A O 1
ATOM 773 N N . SER A 1 96 ? 2.357 2.261 18.825 1.00 56.66 96 SER A N 1
ATOM 774 C CA . SER A 1 96 ? 3.708 2.829 18.776 1.00 56.66 96 SER A CA 1
ATOM 775 C C . SER A 1 96 ? 3.700 4.237 19.370 1.00 56.66 96 SER A C 1
ATOM 777 O O . SER A 1 96 ? 3.671 5.224 18.641 1.00 56.66 96 SER A O 1
ATOM 779 N N . GLY A 1 97 ? 3.746 4.344 20.699 1.00 62.78 97 GLY A N 1
ATOM 780 C CA . GLY A 1 97 ? 3.736 5.640 21.384 1.00 62.78 97 GLY A CA 1
ATOM 781 C C . GLY A 1 97 ? 2.347 6.288 21.382 1.00 62.78 97 GLY A C 1
ATOM 782 O O . GLY A 1 97 ? 1.386 5.667 21.820 1.00 62.78 97 GLY A O 1
ATOM 783 N N . THR A 1 98 ? 2.238 7.545 20.937 1.00 61.72 98 THR A N 1
ATOM 784 C CA . THR A 1 98 ? 0.980 8.324 20.934 1.00 61.72 98 THR A CA 1
ATOM 785 C C . THR A 1 98 ? 0.168 8.212 19.644 1.00 61.72 98 THR A C 1
ATOM 787 O O . THR A 1 98 ? -0.982 8.648 19.627 1.00 61.72 98 THR A O 1
ATOM 790 N N . THR A 1 99 ? 0.734 7.660 18.567 1.00 69.19 99 THR A N 1
ATOM 791 C CA . THR A 1 99 ? 0.053 7.548 17.273 1.00 69.19 99 THR A CA 1
ATOM 792 C C . THR A 1 99 ? -0.487 6.137 17.064 1.00 69.19 99 THR A C 1
ATOM 794 O O . THR A 1 99 ? 0.279 5.169 17.012 1.00 69.19 99 THR A O 1
ATOM 797 N N . PRO A 1 100 ? -1.814 5.995 16.950 1.00 82.50 100 PRO A N 1
ATOM 798 C CA . PRO A 1 100 ? -2.434 4.701 16.767 1.00 82.50 100 PRO A CA 1
ATOM 799 C C . PRO A 1 100 ? -2.171 4.234 15.321 1.00 82.50 100 PRO A C 1
ATOM 801 O O . PRO A 1 100 ? -2.174 5.027 14.372 1.00 82.50 100 PRO A O 1
ATOM 804 N N . GLY A 1 101 ? -1.901 2.943 15.126 1.00 93.06 101 GLY A N 1
ATOM 805 C CA . GLY A 1 101 ? -1.518 2.423 13.814 1.00 93.06 101 GLY A CA 1
ATOM 806 C C . GLY A 1 101 ? -1.795 0.941 13.631 1.00 93.06 101 GLY A C 1
ATOM 807 O O . GLY A 1 101 ? -2.261 0.264 14.543 1.00 93.06 101 GLY A O 1
ATOM 808 N N . TRP A 1 102 ? -1.480 0.449 12.441 1.00 95.56 102 TRP A N 1
ATOM 809 C CA . TRP A 1 102 ? -1.569 -0.958 12.089 1.00 95.56 102 TRP A CA 1
ATOM 810 C C . TRP A 1 102 ? -0.294 -1.418 11.402 1.00 95.56 102 TRP A C 1
ATOM 812 O O . TRP A 1 102 ? 0.391 -0.661 10.707 1.00 95.56 102 TRP A O 1
ATOM 822 N N . ARG A 1 103 ? -0.017 -2.706 11.540 1.00 96.38 103 ARG A N 1
ATOM 823 C CA . ARG A 1 103 ? 0.909 -3.431 10.687 1.00 96.38 103 ARG A CA 1
ATOM 824 C C . ARG A 1 103 ? 0.129 -4.500 9.945 1.00 96.38 103 ARG A C 1
ATOM 826 O O . ARG A 1 103 ? -0.473 -5.365 10.569 1.00 96.38 103 ARG A O 1
ATOM 833 N N . VAL A 1 104 ? 0.168 -4.443 8.622 1.00 97.69 104 VAL A N 1
ATOM 834 C CA . VAL A 1 104 ? -0.378 -5.480 7.751 1.00 97.69 104 VAL A CA 1
ATOM 835 C C . VAL A 1 104 ? 0.768 -6.357 7.274 1.00 97.69 104 VAL A C 1
ATOM 837 O O . VAL A 1 104 ? 1.755 -5.863 6.740 1.00 97.69 104 VAL A O 1
ATOM 840 N N . THR A 1 105 ? 0.663 -7.658 7.494 1.00 97.81 105 THR A N 1
ATOM 841 C CA . THR A 1 105 ? 1.591 -8.672 6.977 1.00 97.81 105 THR A CA 1
ATOM 842 C C . THR A 1 105 ? 0.808 -9.691 6.158 1.00 97.81 105 THR A C 1
ATOM 844 O O . THR A 1 105 ? -0.405 -9.563 6.020 1.00 97.81 105 THR A O 1
ATOM 847 N N . LEU A 1 106 ? 1.475 -10.698 5.597 1.00 97.25 106 LEU A N 1
ATOM 848 C CA . LEU A 1 106 ? 0.798 -11.805 4.921 1.00 97.25 106 LEU A CA 1
ATOM 849 C C . LEU A 1 106 ? 0.869 -13.050 5.785 1.00 97.25 106 LEU A C 1
ATOM 851 O O . LEU A 1 106 ? 1.930 -13.366 6.329 1.00 97.25 106 LEU A O 1
ATOM 855 N N . LYS A 1 107 ? -0.225 -13.811 5.827 1.00 96.88 107 LYS A N 1
ATOM 856 C CA . LYS A 1 107 ? -0.260 -15.114 6.501 1.00 96.88 107 LYS A CA 1
ATOM 857 C C . LYS A 1 107 ? 0.824 -16.059 5.975 1.00 96.88 107 LYS A C 1
ATOM 859 O O . LYS A 1 107 ? 1.455 -16.776 6.748 1.00 96.88 107 LYS A O 1
ATOM 864 N N . ASN A 1 108 ? 1.045 -16.058 4.659 1.00 95.00 108 ASN A N 1
ATOM 865 C CA . ASN A 1 108 ? 2.136 -16.780 4.016 1.00 95.00 108 ASN A CA 1
ATOM 866 C C . ASN A 1 108 ? 2.628 -16.017 2.780 1.00 95.00 108 ASN A C 1
ATOM 868 O O . ASN A 1 108 ? 2.113 -16.186 1.675 1.00 95.00 108 ASN A O 1
ATOM 872 N N . ALA A 1 109 ? 3.657 -15.195 2.973 1.00 92.94 109 ALA A N 1
ATOM 873 C CA . ALA A 1 109 ? 4.197 -14.349 1.916 1.00 92.94 109 ALA A CA 1
ATOM 874 C C . ALA A 1 109 ? 4.838 -15.133 0.756 1.00 92.94 109 ALA A C 1
ATOM 876 O O . ALA A 1 109 ? 4.771 -14.689 -0.387 1.00 92.94 109 ALA A O 1
ATOM 877 N N . ALA A 1 110 ? 5.410 -16.316 1.017 1.00 89.94 110 ALA A N 1
ATOM 878 C CA . ALA A 1 110 ? 5.928 -17.180 -0.044 1.00 89.94 110 ALA A CA 1
ATOM 879 C C . ALA A 1 110 ? 4.789 -17.720 -0.922 1.00 89.94 110 ALA A C 1
ATOM 881 O O . ALA A 1 110 ? 4.846 -17.595 -2.137 1.00 89.94 110 ALA A O 1
ATOM 882 N N . ALA A 1 111 ? 3.719 -18.235 -0.310 1.00 92.25 111 ALA A N 1
ATOM 883 C CA . ALA A 1 111 ? 2.576 -18.740 -1.065 1.00 92.25 111 ALA A CA 1
ATOM 884 C C . ALA A 1 111 ? 1.847 -17.630 -1.838 1.00 92.25 111 ALA A C 1
ATOM 886 O O . ALA A 1 111 ? 1.390 -17.877 -2.949 1.00 92.25 111 ALA A O 1
ATOM 887 N N . ALA A 1 112 ? 1.731 -16.421 -1.276 1.00 93.88 112 ALA A N 1
ATOM 888 C CA . ALA A 1 112 ? 1.164 -15.275 -1.989 1.00 93.88 112 ALA A CA 1
ATOM 889 C C . ALA A 1 112 ? 2.001 -14.919 -3.224 1.00 93.88 112 ALA A C 1
ATOM 891 O O . ALA A 1 112 ? 1.471 -14.814 -4.326 1.00 93.88 112 ALA A O 1
ATOM 892 N N . ARG A 1 113 ? 3.327 -14.858 -3.066 1.00 90.50 113 ARG A N 1
ATOM 893 C CA . ARG A 1 113 ? 4.259 -14.647 -4.176 1.00 90.50 113 ARG A CA 1
ATOM 894 C C . ARG A 1 113 ? 4.105 -15.692 -5.283 1.00 90.50 113 ARG A C 1
ATOM 896 O O . ARG A 1 113 ? 4.057 -15.333 -6.458 1.00 90.50 113 ARG A O 1
ATOM 903 N N . ASP A 1 114 ? 4.021 -16.965 -4.907 1.00 89.44 114 ASP A N 1
ATOM 904 C CA . ASP A 1 114 ? 3.874 -18.068 -5.859 1.00 89.44 114 ASP A CA 1
ATOM 905 C C . ASP A 1 114 ? 2.537 -17.964 -6.615 1.00 89.44 114 ASP A C 1
ATOM 907 O O . ASP A 1 114 ? 2.510 -18.119 -7.834 1.00 89.44 114 ASP A O 1
ATOM 911 N N . ARG A 1 115 ? 1.434 -17.611 -5.929 1.00 90.94 115 ARG A N 1
ATOM 912 C CA . ARG A 1 115 ?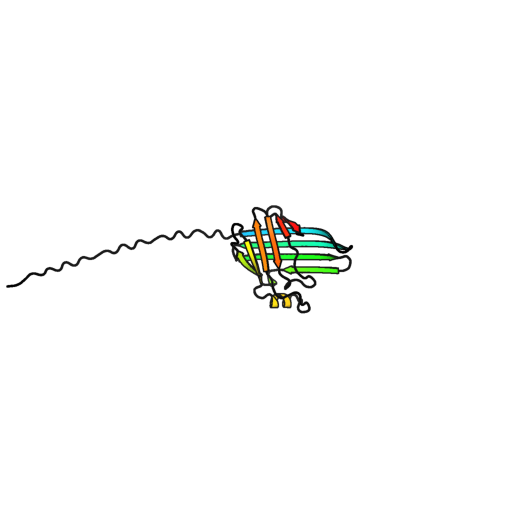 0.126 -17.354 -6.570 1.00 90.94 115 ARG A CA 1
ATOM 913 C C . ARG A 1 115 ? 0.186 -16.227 -7.601 1.00 90.94 115 ARG A C 1
ATOM 915 O O . ARG A 1 115 ? -0.511 -16.297 -8.609 1.00 90.94 115 ARG A O 1
ATOM 922 N N . ARG A 1 116 ? 1.014 -15.210 -7.351 1.00 88.69 116 ARG A N 1
ATOM 923 C CA . ARG A 1 116 ? 1.230 -14.068 -8.251 1.00 88.69 116 ARG A CA 1
ATOM 924 C C . ARG A 1 116 ? 2.190 -14.378 -9.411 1.00 88.69 116 ARG A C 1
ATOM 926 O O . ARG A 1 116 ? 2.303 -13.569 -10.323 1.00 88.69 116 ARG A O 1
ATOM 933 N N . GLY A 1 117 ? 2.867 -15.532 -9.410 1.00 87.75 117 GLY A N 1
ATOM 934 C CA . GLY A 1 117 ? 3.806 -15.916 -10.473 1.00 87.75 117 GLY A CA 1
ATOM 935 C C . GLY A 1 117 ? 5.127 -15.139 -10.451 1.00 87.75 117 GLY A C 1
ATOM 936 O O . GLY A 1 117 ? 5.754 -14.952 -11.491 1.00 87.75 117 GLY A O 1
ATOM 937 N N . PHE A 1 118 ? 5.550 -14.654 -9.279 1.00 84.31 118 PHE A N 1
ATOM 938 C CA . PHE A 1 118 ? 6.779 -13.863 -9.116 1.00 84.31 118 PHE A CA 1
ATOM 939 C C . PHE A 1 118 ? 7.990 -14.697 -8.644 1.00 84.31 118 PHE A C 1
ATOM 941 O O . PHE A 1 118 ? 8.993 -14.149 -8.177 1.00 84.31 118 PHE A O 1
ATOM 948 N N . ASP A 1 119 ? 7.936 -16.023 -8.741 1.00 69.75 119 ASP A N 1
ATOM 949 C CA . ASP A 1 119 ? 8.983 -16.958 -8.292 1.00 69.75 119 ASP A CA 1
ATOM 950 C C . ASP A 1 119 ? 10.352 -16.756 -8.981 1.00 69.75 119 ASP A C 1
ATOM 952 O O . ASP A 1 119 ? 11.384 -17.124 -8.419 1.00 69.75 119 ASP A O 1
ATOM 956 N N . PHE A 1 120 ? 10.387 -16.084 -10.135 1.00 64.38 120 PHE A N 1
ATOM 957 C CA . PHE A 1 120 ? 11.608 -15.789 -10.897 1.00 64.38 120 PHE A CA 1
ATOM 958 C C . PHE A 1 120 ? 12.485 -14.664 -10.323 1.00 64.38 120 PHE A C 1
ATOM 960 O O . PHE A 1 120 ? 13.647 -14.535 -10.717 1.00 64.38 120 PHE A O 1
ATOM 967 N N . TYR A 1 121 ? 11.961 -13.833 -9.415 1.00 63.66 121 TYR A N 1
ATOM 968 C CA . TYR A 1 121 ? 12.675 -12.646 -8.928 1.00 63.66 121 TYR A CA 1
ATOM 969 C C . TYR A 1 121 ? 13.151 -12.806 -7.478 1.00 63.66 121 TYR A C 1
ATOM 971 O O . TYR A 1 121 ? 12.408 -13.244 -6.602 1.00 63.66 121 TYR A O 1
ATOM 979 N N . ASN A 1 122 ? 14.395 -12.414 -7.196 1.00 66.94 122 ASN A N 1
ATOM 980 C CA . ASN A 1 122 ? 15.018 -12.562 -5.874 1.00 66.94 122 ASN A CA 1
ATOM 981 C C . ASN A 1 122 ? 14.895 -11.283 -5.017 1.00 66.94 122 ASN A C 1
ATOM 983 O O . ASN A 1 122 ? 15.824 -10.909 -4.306 1.00 66.94 122 ASN A O 1
ATOM 987 N N . HIS A 1 123 ? 13.760 -10.578 -5.106 1.00 70.38 123 HIS A N 1
ATOM 988 C CA . HIS A 1 123 ? 13.531 -9.298 -4.411 1.00 70.38 123 HIS A CA 1
ATOM 989 C C . HIS A 1 123 ? 13.153 -9.453 -2.924 1.00 70.38 123 HIS A C 1
ATOM 991 O O . HIS A 1 123 ? 13.040 -8.462 -2.210 1.00 70.38 123 HIS A O 1
ATOM 997 N N . GLY A 1 124 ? 13.037 -10.688 -2.426 1.00 76.38 124 GLY A N 1
ATOM 998 C CA . GLY A 1 124 ? 12.721 -11.005 -1.032 1.00 76.38 124 GLY A CA 1
ATOM 999 C C . GLY A 1 124 ? 11.315 -11.581 -0.856 1.00 76.38 124 GLY A C 1
ATOM 1000 O O . GLY A 1 124 ? 10.430 -11.385 -1.681 1.00 76.38 124 GLY A O 1
ATOM 1001 N N . LYS A 1 125 ? 11.115 -12.330 0.234 1.00 83.06 125 LYS A N 1
ATOM 1002 C CA . LYS A 1 125 ? 9.853 -13.035 0.542 1.00 83.06 125 LYS A CA 1
ATOM 1003 C C . LYS A 1 125 ? 9.065 -12.401 1.685 1.00 83.06 125 LYS A C 1
ATOM 1005 O O . LYS A 1 125 ? 8.110 -12.992 2.166 1.00 83.06 125 LYS A O 1
ATOM 1010 N N . ASN A 1 126 ? 9.484 -11.234 2.158 1.00 89.25 126 ASN A N 1
ATOM 1011 C CA . ASN A 1 126 ? 8.854 -10.581 3.297 1.00 89.25 126 ASN A CA 1
ATOM 1012 C C . ASN A 1 126 ? 7.749 -9.635 2.826 1.00 89.25 126 ASN A C 1
ATOM 1014 O O . ASN A 1 126 ? 7.820 -9.083 1.727 1.00 89.25 126 ASN A O 1
ATOM 1018 N N . CYS A 1 127 ? 6.755 -9.430 3.685 1.00 94.88 127 CYS A N 1
ATOM 1019 C CA . CYS A 1 127 ? 5.743 -8.408 3.487 1.00 94.88 127 CYS A CA 1
ATOM 1020 C C . CYS A 1 127 ? 5.294 -7.804 4.813 1.00 94.88 127 CYS A C 1
ATOM 1022 O O . CYS A 1 127 ? 4.830 -8.513 5.705 1.00 94.88 127 CYS A O 1
ATOM 1024 N N . SER A 1 128 ? 5.449 -6.488 4.928 1.00 96.38 128 SER A N 1
ATOM 1025 C CA . SER A 1 128 ? 4.972 -5.674 6.038 1.00 96.38 128 SER A CA 1
ATOM 1026 C C . SER A 1 128 ? 4.595 -4.290 5.521 1.00 96.38 128 SER A C 1
ATOM 1028 O O . SER A 1 128 ? 5.456 -3.567 5.035 1.00 96.38 128 SER A O 1
ATOM 1030 N N . ILE A 1 129 ? 3.345 -3.878 5.683 1.00 97.38 129 ILE A N 1
ATOM 1031 C CA . ILE A 1 129 ? 2.849 -2.537 5.367 1.00 97.38 129 ILE A CA 1
ATOM 1032 C C . ILE A 1 129 ? 2.478 -1.867 6.686 1.00 97.38 129 ILE A C 1
ATOM 1034 O O . ILE A 1 129 ? 1.623 -2.354 7.423 1.00 97.38 129 ILE A O 1
ATOM 1038 N N . ARG A 1 130 ? 3.158 -0.772 7.026 1.00 96.50 130 ARG A N 1
ATOM 1039 C CA . ARG A 1 130 ? 2.862 0.002 8.238 1.00 96.50 130 ARG A CA 1
ATOM 1040 C C . ARG A 1 130 ? 1.912 1.139 7.896 1.00 96.50 130 ARG A C 1
ATOM 1042 O O . ARG A 1 130 ? 2.187 1.907 6.981 1.00 96.50 130 ARG A O 1
ATOM 1049 N N . LEU A 1 131 ? 0.840 1.250 8.666 1.00 96.12 131 LEU A N 1
ATOM 1050 C CA . LEU A 1 131 ? -0.195 2.269 8.550 1.00 96.12 131 LEU A CA 1
ATOM 1051 C C . LEU A 1 131 ? -0.170 3.104 9.829 1.00 96.12 131 LEU A C 1
ATOM 1053 O O . LEU A 1 131 ? -0.465 2.587 10.905 1.00 96.12 131 LEU A O 1
ATOM 1057 N N . GLN A 1 132 ? 0.215 4.372 9.741 1.00 94.56 132 GLN A N 1
ATOM 1058 C CA . GLN A 1 132 ? 0.327 5.253 10.907 1.00 94.56 132 GLN A CA 1
ATOM 1059 C C . GLN A 1 132 ? -0.640 6.416 10.750 1.00 94.56 132 GLN A C 1
ATOM 1061 O O . GLN A 1 132 ? -0.547 7.153 9.771 1.00 94.56 132 GLN A O 1
ATOM 1066 N N . ARG A 1 133 ? -1.573 6.574 11.694 1.00 92.62 133 ARG A N 1
ATOM 1067 C CA . ARG A 1 133 ? -2.515 7.692 11.674 1.00 92.62 133 ARG A CA 1
ATOM 1068 C C . ARG A 1 133 ? -2.032 8.813 12.583 1.00 92.62 133 ARG A C 1
ATOM 1070 O O . ARG A 1 133 ? -1.830 8.604 13.777 1.00 92.62 133 ARG A O 1
ATOM 1077 N N . GLU A 1 134 ? -1.972 10.014 12.027 1.00 92.06 134 GLU A N 1
ATOM 1078 C CA . GLU A 1 134 ? -1.767 11.260 12.757 1.00 92.06 134 GLU A CA 1
ATOM 1079 C C . GLU A 1 134 ? -2.846 12.270 12.348 1.00 92.06 134 GLU A C 1
ATOM 1081 O O . GLU A 1 134 ? -2.831 12.827 11.251 1.00 92.06 134 GLU A O 1
ATOM 1086 N N . GLY A 1 135 ? -3.836 12.469 13.224 1.00 91.56 135 GLY A N 1
ATOM 1087 C CA . GLY A 1 135 ? -5.007 13.287 12.910 1.00 91.56 135 GLY A CA 1
ATOM 1088 C C . GLY A 1 135 ? -5.757 12.759 11.682 1.00 91.56 135 GLY A C 1
ATOM 1089 O O . GLY A 1 135 ? -6.215 11.616 11.676 1.00 91.56 135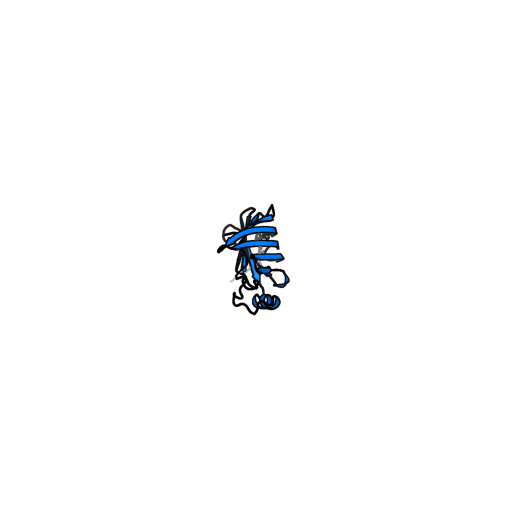 GLY A O 1
ATOM 1090 N N . ASP A 1 136 ? -5.859 13.599 10.651 1.00 94.19 136 ASP A N 1
ATOM 1091 C CA . ASP A 1 136 ? -6.503 13.270 9.374 1.00 94.19 136 ASP A CA 1
ATOM 1092 C C . ASP A 1 136 ? -5.534 12.678 8.341 1.00 94.19 136 ASP A C 1
ATOM 1094 O O . ASP A 1 136 ? -5.944 12.416 7.215 1.00 94.19 136 ASP A O 1
ATOM 1098 N N . THR A 1 137 ? -4.262 12.475 8.681 1.00 95.69 137 THR A N 1
ATOM 1099 C CA . THR A 1 137 ? -3.258 11.942 7.757 1.00 95.69 137 THR A CA 1
ATOM 1100 C C . THR A 1 137 ? -2.951 10.488 8.091 1.00 95.69 137 THR A C 1
ATOM 1102 O O . THR A 1 137 ? -2.711 10.132 9.246 1.00 95.69 137 THR A O 1
ATOM 1105 N N . LEU A 1 138 ? -2.937 9.640 7.068 1.00 96.25 138 LEU A N 1
ATOM 1106 C CA . LEU A 1 138 ? -2.454 8.270 7.128 1.00 96.25 138 LEU A CA 1
ATOM 1107 C C . LEU A 1 138 ? -1.145 8.160 6.352 1.00 96.25 138 LEU A C 1
ATOM 1109 O O . LEU A 1 138 ? -1.141 8.301 5.135 1.00 96.25 138 LEU A O 1
ATOM 1113 N N . SER A 1 139 ? -0.050 7.849 7.037 1.00 96.31 139 SER A N 1
ATOM 1114 C CA . SER A 1 139 ? 1.199 7.447 6.390 1.00 96.31 139 SER A CA 1
ATOM 1115 C C . SER A 1 139 ? 1.189 5.943 6.114 1.00 96.31 139 SER A C 1
ATOM 1117 O O . SER A 1 139 ? 0.943 5.143 7.022 1.00 96.31 139 SER A O 1
ATOM 1119 N N . ILE A 1 140 ? 1.502 5.562 4.877 1.00 96.69 140 ILE A N 1
ATOM 1120 C CA . ILE A 1 140 ? 1.564 4.185 4.386 1.00 96.69 140 ILE A CA 1
ATOM 1121 C C . ILE A 1 140 ? 3.017 3.877 4.017 1.00 96.69 140 ILE A C 1
ATOM 1123 O O . ILE A 1 140 ? 3.564 4.429 3.066 1.00 96.69 140 ILE A O 1
ATOM 1127 N N . LYS A 1 141 ? 3.651 2.988 4.790 1.00 96.19 141 LYS A N 1
ATOM 1128 C CA . LYS A 1 141 ? 5.074 2.638 4.653 1.00 96.19 141 LYS A CA 1
ATOM 1129 C C . LYS A 1 141 ? 5.247 1.145 4.371 1.00 96.19 141 LYS A C 1
ATOM 1131 O O . LYS A 1 141 ? 5.264 0.351 5.325 1.00 96.19 141 LYS A O 1
ATOM 1136 N N . PRO A 1 142 ? 5.339 0.734 3.097 1.00 95.44 142 PRO A N 1
ATOM 1137 C CA . PRO A 1 142 ? 5.468 -0.660 2.714 1.00 95.44 142 PRO A CA 1
ATOM 1138 C C . PRO A 1 142 ? 6.908 -1.169 2.814 1.00 95.44 142 PRO A C 1
ATOM 114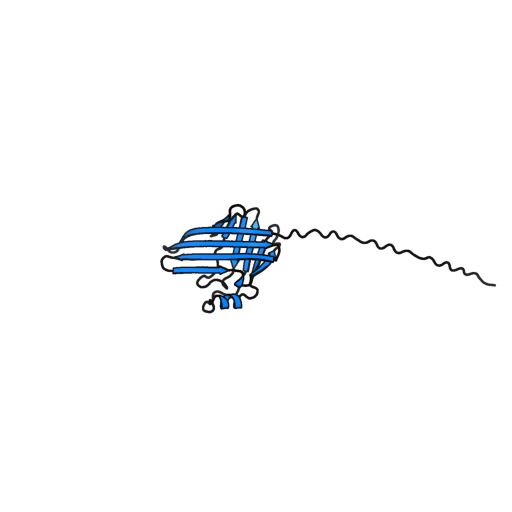0 O O . PRO A 1 142 ? 7.890 -0.488 2.541 1.00 95.44 142 PRO A O 1
ATOM 1143 N N . THR A 1 143 ? 7.040 -2.442 3.136 1.00 94.69 143 THR A N 1
ATOM 1144 C CA . THR A 1 143 ? 8.219 -3.276 2.905 1.00 94.69 143 THR A CA 1
ATOM 1145 C C . THR A 1 143 ? 7.687 -4.638 2.485 1.00 94.69 143 THR A C 1
ATOM 1147 O O . THR A 1 143 ? 7.575 -5.560 3.293 1.00 94.69 143 THR A O 1
ATOM 1150 N N . CYS A 1 144 ? 7.243 -4.726 1.233 1.00 94.31 144 CYS A N 1
ATOM 1151 C CA . CYS A 1 144 ? 6.528 -5.875 0.691 1.00 94.31 144 CYS A CA 1
ATOM 1152 C C . CYS A 1 144 ? 6.996 -6.269 -0.721 1.00 94.31 144 CYS A C 1
ATOM 1154 O O . CYS A 1 144 ? 6.194 -6.313 -1.651 1.00 94.31 144 CYS A O 1
ATOM 1156 N N . PRO A 1 145 ? 8.282 -6.630 -0.893 1.00 91.12 145 PRO A N 1
ATOM 1157 C CA . PRO A 1 145 ? 8.776 -7.164 -2.165 1.00 91.12 145 PRO A CA 1
ATOM 1158 C C . PRO A 1 145 ? 8.068 -8.452 -2.609 1.00 91.12 145 PRO A C 1
ATOM 1160 O O . PRO A 1 145 ? 8.079 -8.786 -3.792 1.00 91.12 145 PRO A O 1
ATOM 1163 N N . ALA A 1 146 ? 7.468 -9.202 -1.674 1.00 90.88 146 ALA A N 1
ATOM 1164 C CA . ALA A 1 146 ? 6.794 -10.461 -1.979 1.00 90.88 146 ALA A CA 1
ATOM 1165 C C . ALA A 1 146 ? 5.661 -10.299 -3.008 1.00 90.88 146 ALA A C 1
ATOM 1167 O O . ALA A 1 146 ? 5.426 -11.231 -3.773 1.00 90.88 146 ALA A O 1
ATOM 1168 N N . LEU A 1 147 ? 5.023 -9.125 -3.042 1.00 93.25 147 LEU A N 1
ATOM 1169 C CA . LEU A 1 147 ? 3.879 -8.796 -3.896 1.00 93.25 147 LEU A CA 1
ATOM 1170 C C . LEU A 1 147 ? 4.227 -7.822 -5.032 1.00 93.25 147 LEU A C 1
ATOM 1172 O O . LEU A 1 147 ? 3.350 -7.216 -5.644 1.00 93.25 147 LEU A O 1
ATOM 1176 N N . CYS A 1 148 ? 5.518 -7.673 -5.313 1.00 90.06 148 CYS A N 1
ATOM 1177 C CA . CYS A 1 148 ? 6.016 -6.900 -6.435 1.00 90.06 148 CYS A CA 1
ATOM 1178 C C . CYS A 1 148 ? 6.666 -7.848 -7.440 1.00 90.06 148 CYS A C 1
ATOM 1180 O O . CYS A 1 148 ? 7.530 -8.654 -7.072 1.00 90.06 148 CYS A O 1
ATOM 1182 N N . GLY A 1 149 ? 6.246 -7.748 -8.702 1.00 82.06 149 GLY A N 1
ATOM 1183 C CA . GLY A 1 149 ? 6.830 -8.524 -9.789 1.00 82.06 149 GLY A CA 1
ATOM 1184 C C . GLY A 1 149 ? 8.218 -7.996 -10.129 1.00 82.06 149 GLY A C 1
ATOM 1185 O O . GLY A 1 149 ? 9.235 -8.467 -9.623 1.00 82.06 149 GLY A O 1
ATOM 1186 N N . SER A 1 150 ? 8.251 -6.973 -10.975 1.00 79.19 150 SER A N 1
ATOM 1187 C CA . SER A 1 150 ? 9.471 -6.341 -11.492 1.00 79.19 150 SER A CA 1
ATOM 1188 C C . SER A 1 150 ? 9.992 -5.173 -10.645 1.00 79.19 150 SER A C 1
ATOM 1190 O O . SER A 1 150 ? 11.053 -4.627 -10.950 1.00 79.19 150 SER A O 1
ATOM 1192 N N . ARG A 1 151 ? 9.259 -4.759 -9.602 1.00 84.81 151 ARG A N 1
ATOM 1193 C CA . ARG A 1 151 ? 9.678 -3.708 -8.659 1.00 84.81 151 ARG A CA 1
ATOM 1194 C C . ARG A 1 151 ? 10.294 -4.317 -7.408 1.00 84.81 151 ARG A C 1
ATOM 1196 O O . ARG A 1 151 ? 9.967 -5.426 -6.999 1.00 84.81 151 ARG A O 1
ATOM 1203 N N . VAL A 1 152 ? 11.140 -3.532 -6.749 1.00 86.69 152 VAL A N 1
ATOM 1204 C CA . VAL A 1 152 ? 11.692 -3.903 -5.440 1.00 86.69 152 VAL A CA 1
ATOM 1205 C C . VAL A 1 152 ? 10.662 -3.780 -4.314 1.00 86.69 152 VAL A C 1
ATOM 1207 O O . VAL A 1 152 ? 10.758 -4.518 -3.340 1.00 86.69 152 VAL A O 1
ATOM 1210 N N . ASN A 1 153 ? 9.715 -2.837 -4.406 1.00 91.44 153 ASN A N 1
ATOM 1211 C CA . ASN A 1 153 ? 8.719 -2.550 -3.370 1.00 91.44 153 ASN A CA 1
ATOM 1212 C C . ASN A 1 153 ? 7.623 -1.597 -3.897 1.00 91.44 153 ASN A C 1
ATOM 1214 O O . ASN A 1 153 ? 7.816 -0.944 -4.926 1.00 91.44 153 ASN A O 1
ATOM 1218 N N . PHE A 1 154 ? 6.522 -1.480 -3.151 1.00 93.50 154 PHE A N 1
ATOM 1219 C CA . PHE A 1 154 ? 5.509 -0.430 -3.314 1.00 93.50 154 PHE A CA 1
ATOM 1220 C C . PHE A 1 154 ? 6.086 0.959 -2.999 1.00 93.50 154 PHE A C 1
ATOM 1222 O O . PHE A 1 154 ? 7.097 1.075 -2.298 1.00 93.50 154 PHE A O 1
ATOM 1229 N N . THR A 1 155 ? 5.413 2.009 -3.471 1.00 92.31 155 THR A N 1
ATOM 1230 C CA . THR A 1 155 ? 5.773 3.400 -3.163 1.00 92.31 155 THR A CA 1
ATOM 1231 C C . THR A 1 155 ? 5.312 3.794 -1.752 1.00 92.31 155 THR A C 1
ATOM 1233 O O . THR A 1 155 ? 4.254 3.364 -1.300 1.00 92.31 155 THR A O 1
ATOM 1236 N N . GLU A 1 156 ? 6.097 4.604 -1.037 1.00 95.75 156 GLU A N 1
ATOM 1237 C CA . GLU A 1 156 ? 5.650 5.232 0.215 1.00 95.75 156 GLU A CA 1
ATOM 1238 C C . GLU A 1 156 ? 4.675 6.377 -0.081 1.00 95.75 156 GLU A C 1
ATOM 1240 O O . GLU A 1 156 ? 4.885 7.151 -1.017 1.00 95.75 156 GLU A O 1
ATOM 1245 N N . LEU A 1 157 ? 3.603 6.477 0.709 1.00 96.38 157 LEU A N 1
ATOM 1246 C CA . LEU A 1 157 ? 2.529 7.448 0.493 1.00 96.38 157 LEU A CA 1
ATOM 1247 C C . LEU A 1 157 ? 2.061 8.066 1.813 1.00 96.38 157 LEU A C 1
ATOM 1249 O O . LEU A 1 157 ? 2.060 7.411 2.860 1.00 96.38 157 LEU A O 1
ATOM 1253 N N . SER A 1 158 ? 1.529 9.280 1.742 1.00 97.25 158 SER A N 1
ATOM 1254 C CA . SER A 1 158 ? 0.609 9.826 2.739 1.00 97.25 158 SER A CA 1
ATOM 1255 C C . SER A 1 158 ? -0.761 10.087 2.124 1.00 97.25 158 SER A C 1
ATOM 1257 O O . SER A 1 158 ? -0.880 10.470 0.964 1.00 97.25 158 SER A O 1
ATOM 1259 N N . VAL A 1 159 ? -1.819 9.858 2.900 1.00 97.56 159 VAL A N 1
ATOM 1260 C CA . VAL A 1 159 ? -3.216 9.998 2.476 1.00 97.56 159 VAL A CA 1
ATOM 1261 C C . VAL A 1 159 ? -3.954 10.888 3.463 1.00 97.56 159 VAL A C 1
ATOM 1263 O O . VAL A 1 159 ? -3.946 10.630 4.665 1.00 97.56 159 VAL A O 1
ATOM 1266 N N . ASN A 1 160 ? -4.656 11.903 2.972 1.00 96.56 160 ASN A N 1
ATOM 1267 C CA . ASN A 1 160 ? -5.631 12.621 3.780 1.00 96.56 160 ASN A CA 1
ATOM 1268 C C . ASN A 1 160 ? -6.927 11.800 3.878 1.00 96.56 160 ASN A C 1
ATOM 1270 O O . ASN A 1 160 ? -7.633 11.605 2.893 1.00 96.56 160 ASN A O 1
ATOM 1274 N N . LEU A 1 161 ? -7.270 11.345 5.078 1.00 95.12 161 LEU A N 1
ATOM 1275 C CA . LEU A 1 161 ? -8.400 10.459 5.357 1.00 95.12 161 LEU A CA 1
ATOM 1276 C C . LEU A 1 161 ? -9.771 11.101 5.112 1.00 95.12 161 LEU A C 1
ATOM 1278 O O . LEU A 1 161 ? -10.744 10.379 4.913 1.00 95.12 161 LEU A O 1
ATOM 1282 N N . LYS A 1 162 ? -9.870 12.436 5.113 1.00 93.31 162 LYS A N 1
ATOM 1283 C CA . LYS A 1 162 ? -11.128 13.144 4.833 1.00 93.31 162 LYS A CA 1
ATOM 1284 C C . LYS A 1 162 ? -11.373 13.324 3.343 1.00 93.31 162 LYS A C 1
ATOM 1286 O O . LYS A 1 162 ? -12.520 13.288 2.911 1.00 93.31 162 LYS A O 1
ATOM 1291 N N . THR A 1 163 ? -10.316 13.581 2.575 1.00 93.25 163 THR A N 1
ATOM 1292 C CA . THR A 1 163 ? -10.434 13.935 1.154 1.00 93.25 163 THR A CA 1
ATOM 1293 C C . THR A 1 163 ? -10.044 12.806 0.206 1.00 93.25 163 THR A C 1
ATOM 1295 O O . THR A 1 163 ? -10.381 12.882 -0.971 1.00 93.25 163 THR A O 1
ATOM 1298 N N . GLY A 1 164 ? -9.323 11.787 0.682 1.00 90.94 164 GLY A N 1
ATOM 1299 C CA . GLY A 1 164 ? -8.747 10.719 -0.141 1.00 90.94 164 GLY A CA 1
ATOM 1300 C C . GLY A 1 164 ? -7.555 11.164 -0.996 1.00 90.94 164 GLY A C 1
ATOM 1301 O O . GLY A 1 164 ? -6.999 10.356 -1.736 1.00 90.94 164 GLY A O 1
ATOM 1302 N N . VAL A 1 165 ? -7.145 12.436 -0.904 1.00 93.56 165 VAL A N 1
ATOM 1303 C CA . VAL A 1 165 ? -5.972 12.956 -1.618 1.00 93.56 165 VAL A CA 1
ATOM 1304 C C . VAL A 1 165 ? -4.724 12.301 -1.044 1.00 93.56 165 VAL A C 1
ATOM 1306 O O . VAL A 1 165 ? -4.517 12.354 0.170 1.00 93.56 165 VAL A O 1
ATOM 1309 N N . CYS A 1 166 ? -3.886 11.732 -1.911 1.00 94.50 166 CYS A N 1
ATOM 1310 C CA . CYS A 1 166 ? -2.600 11.177 -1.517 1.00 94.50 166 CYS A CA 1
ATOM 1311 C C . CYS A 1 166 ? -1.406 11.860 -2.177 1.00 94.50 166 CYS A C 1
ATOM 1313 O O . CYS A 1 166 ? -1.528 12.535 -3.203 1.00 94.50 166 CYS A O 1
ATOM 1315 N N . GLN A 1 167 ? -0.258 11.721 -1.523 1.00 94.94 167 GLN A N 1
ATOM 1316 C CA . GLN A 1 167 ? 1.030 12.240 -1.947 1.00 94.94 167 GLN A CA 1
ATOM 1317 C C . GLN A 1 167 ? 2.061 11.119 -1.860 1.00 94.94 167 GLN A C 1
ATOM 1319 O O . GLN A 1 167 ? 2.153 10.432 -0.845 1.00 94.94 167 GLN A O 1
ATOM 1324 N N . HIS A 1 168 ? 2.829 10.941 -2.932 1.00 94.31 168 HIS A N 1
ATOM 1325 C CA . HIS A 1 168 ? 4.007 10.082 -2.926 1.00 94.31 168 HIS A CA 1
ATOM 1326 C C . HIS A 1 168 ? 5.110 10.726 -2.100 1.00 94.31 168 HIS A C 1
ATOM 1328 O O . HIS A 1 168 ? 5.508 11.856 -2.390 1.00 94.31 168 HIS A O 1
ATOM 1334 N N . GLU A 1 169 ? 5.626 9.991 -1.123 1.00 88.56 169 GLU A N 1
ATOM 1335 C CA . GLU A 1 169 ? 6.795 10.413 -0.355 1.00 88.56 169 GLU A CA 1
ATOM 1336 C C . GLU A 1 169 ? 8.061 10.304 -1.240 1.00 88.56 169 GLU A C 1
ATOM 1338 O O . GLU A 1 169 ? 8.068 9.620 -2.276 1.00 88.56 169 GLU A O 1
ATOM 1343 N N . GLU A 1 170 ? 9.100 11.077 -0.918 1.00 63.72 170 GLU A N 1
ATOM 1344 C CA . GLU A 1 170 ? 10.387 11.081 -1.642 1.00 63.72 170 GLU A CA 1
ATOM 1345 C C . GLU A 1 170 ? 11.351 10.000 -1.146 1.00 63.72 170 GLU A C 1
ATOM 1347 O O . GLU A 1 170 ? 11.501 9.844 0.087 1.00 63.72 170 GLU A O 1
#

Radius of gyration: 27.53 Å; Cα contacts (8 Å, |Δi|>4): 361; chains: 1; bounding box: 40×46×114 Å

Foldseek 3Di:
DDDDDDDDDDDDDDDDDDDPDPPDPPQFDWDWAWAWDKDWDQDPNWIKIWIKTWTFTDGAFDTPWTWMKIWIDTPVDIWIFIDTCVQAKTWHWDPPDPWTWIKIWGPFQQVSLVVVVQVPDPLDSTWIWIWTDDPQKTWTDICRCSRTRPDSIGFTKMARRVPSYMDTDD